Protein AF-A0A1E4I0N2-F1 (afdb_monomer)

Secondary structure (DSSP, 8-state):
---S-HHHHHHHHHH-HHHHHHHHHTSPTT----SS--HHHHHHHHHHHHHHHHHHHT-

Solvent-accessible surface area (backbone atoms only — not comparable to full-atom values): 3448 Å² total; per-residue (Å²): 102,52,69,72,16,47,54,56,48,55,50,29,50,75,76,37,47,74,61,33,55,59,17,51,78,55,33,68,84,90,64,86,58,42,64,61,73,55,68,67,61,50,53,51,53,53,49,51,53,53,51,54,55,52,53,66,74,75,108

Structure (mmCIF, N/CA/C/O backbone):
data_AF-A0A1E4I0N2-F1
#
_entry.id   AF-A0A1E4I0N2-F1
#
loop_
_atom_site.group_PDB
_atom_site.id
_atom_site.type_symbol
_atom_site.label_atom_id
_atom_site.label_alt_id
_atom_site.label_comp_id
_atom_site.label_asym_id
_atom_site.label_entity_id
_atom_site.label_seq_id
_atom_site.pdbx_PDB_ins_code
_atom_site.Cartn_x
_atom_site.Cartn_y
_atom_site.Cartn_z
_atom_site.occupancy
_atom_site.B_iso_or_equiv
_atom_site.auth_seq_id
_atom_site.auth_comp_id
_atom_site.auth_asym_id
_atom_site.auth_atom_id
_atom_site.pdbx_PDB_model_num
ATOM 1 N N . MET A 1 1 ? -4.083 -9.158 2.524 1.00 89.25 1 MET A N 1
ATOM 2 C CA . MET A 1 1 ? -4.206 -7.912 3.317 1.00 89.25 1 MET A CA 1
ATOM 3 C C . MET A 1 1 ? -4.739 -6.816 2.403 1.00 89.25 1 MET A C 1
ATOM 5 O O . MET A 1 1 ? -4.339 -6.822 1.249 1.00 89.25 1 MET A O 1
ATOM 9 N N . PRO A 1 2 ? -5.629 -5.915 2.845 1.00 91.75 2 PRO A N 1
ATOM 10 C CA . PRO A 1 2 ? -6.011 -4.746 2.050 1.00 91.75 2 PRO A CA 1
ATOM 11 C C . PRO A 1 2 ? -4.867 -3.724 1.951 1.00 91.75 2 PRO A C 1
ATOM 13 O O . PRO A 1 2 ? -4.029 -3.632 2.853 1.00 91.75 2 PRO A O 1
ATOM 16 N N . PHE A 1 3 ? -4.865 -2.903 0.898 1.00 94.88 3 PHE A N 1
ATOM 17 C CA . PHE A 1 3 ? -3.956 -1.760 0.797 1.00 94.88 3 PHE A CA 1
ATOM 18 C C . PHE A 1 3 ? -4.267 -0.697 1.857 1.00 94.88 3 PHE A C 1
ATOM 20 O O . PHE A 1 3 ? -5.426 -0.388 2.139 1.00 94.88 3 PHE A O 1
ATOM 27 N N . LYS A 1 4 ? -3.212 -0.096 2.416 1.00 91.81 4 LYS A N 1
ATOM 28 C CA . LYS A 1 4 ? -3.302 0.995 3.399 1.00 91.81 4 LYS A CA 1
ATOM 29 C C . LYS A 1 4 ? -3.159 2.378 2.769 1.00 91.81 4 LYS A C 1
ATOM 31 O O . LYS A 1 4 ? -3.632 3.354 3.341 1.00 91.81 4 LYS A O 1
ATOM 36 N N . SER A 1 5 ? -2.505 2.474 1.613 1.00 94.81 5 SER A N 1
ATOM 37 C CA . SER A 1 5 ? -2.302 3.735 0.898 1.00 94.81 5 SER A CA 1
ATOM 38 C C . SER A 1 5 ? -2.140 3.527 -0.604 1.00 94.81 5 SER A C 1
ATOM 40 O O . SER A 1 5 ? -1.809 2.432 -1.070 1.00 94.81 5 SER A O 1
ATOM 42 N N . GLU A 1 6 ? -2.337 4.595 -1.373 1.00 95.25 6 GLU A N 1
ATOM 43 C CA . GLU A 1 6 ? -2.110 4.562 -2.817 1.00 95.25 6 GLU A CA 1
ATOM 44 C C . GLU A 1 6 ? -0.638 4.364 -3.172 1.00 95.25 6 GLU A C 1
ATOM 46 O O . GLU A 1 6 ? -0.331 3.610 -4.094 1.00 95.25 6 GLU A O 1
ATOM 51 N N . SER A 1 7 ? 0.284 4.994 -2.436 1.00 95.12 7 SER A N 1
ATOM 52 C CA . SER A 1 7 ? 1.719 4.781 -2.644 1.00 95.12 7 SER A CA 1
ATOM 53 C C . SER A 1 7 ? 2.119 3.327 -2.407 1.00 95.12 7 SER A C 1
ATOM 55 O O . SER A 1 7 ? 2.891 2.782 -3.193 1.00 95.12 7 SER A O 1
ATOM 57 N N . GLN A 1 8 ? 1.551 2.671 -1.388 1.00 95.69 8 GLN A N 1
ATOM 58 C CA . GLN A 1 8 ? 1.778 1.245 -1.155 1.00 95.69 8 GLN A CA 1
ATOM 59 C C . GLN A 1 8 ? 1.231 0.400 -2.310 1.00 95.69 8 GLN A C 1
ATOM 61 O O . GLN A 1 8 ? 1.938 -0.480 -2.794 1.00 95.69 8 GLN A O 1
ATOM 66 N N . ARG A 1 9 ? 0.005 0.682 -2.779 1.00 95.31 9 ARG A N 1
ATOM 67 C CA . ARG A 1 9 ? -0.595 -0.007 -3.934 1.00 95.31 9 ARG A CA 1
ATOM 68 C C . ARG A 1 9 ? 0.307 0.092 -5.165 1.00 95.31 9 ARG A C 1
ATOM 70 O 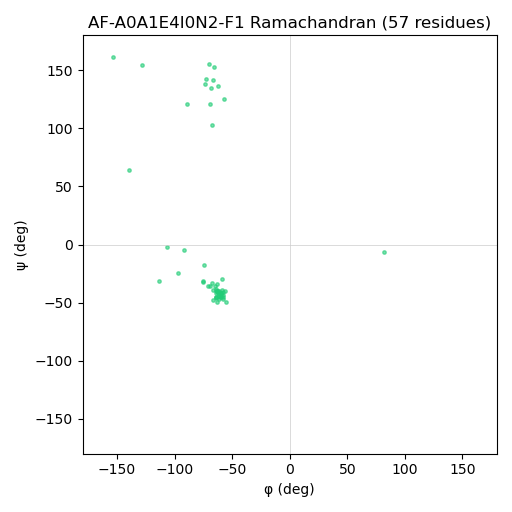O . ARG A 1 9 ? 0.617 -0.925 -5.776 1.00 95.31 9 ARG A O 1
ATOM 77 N N . ARG A 1 10 ? 0.769 1.301 -5.501 1.00 96.25 10 ARG A N 1
ATOM 78 C CA . ARG A 1 10 ? 1.652 1.545 -6.657 1.00 96.25 10 ARG A CA 1
ATOM 79 C C . ARG A 1 10 ? 2.980 0.801 -6.529 1.00 96.25 10 ARG A C 1
ATOM 81 O O . ARG A 1 10 ? 3.384 0.132 -7.471 1.00 96.25 10 ARG A O 1
ATOM 88 N N . TRP A 1 11 ? 3.632 0.878 -5.369 1.00 96.81 11 TRP A N 1
ATOM 89 C CA . TRP A 1 11 ? 4.897 0.177 -5.132 1.00 96.81 11 TRP A CA 1
ATOM 90 C C . TRP A 1 11 ? 4.738 -1.347 -5.230 1.00 96.81 11 TRP A C 1
ATOM 92 O O . TRP A 1 11 ? 5.551 -2.005 -5.873 1.00 96.81 11 TRP A O 1
ATOM 102 N N . MET A 1 12 ? 3.652 -1.896 -4.673 1.00 97.31 12 MET A N 1
ATOM 103 C CA . MET A 1 12 ? 3.324 -3.322 -4.772 1.00 97.31 12 MET A CA 1
ATOM 104 C C . MET A 1 12 ? 3.135 -3.757 -6.222 1.00 97.31 12 MET A C 1
ATOM 106 O O . MET A 1 12 ? 3.712 -4.758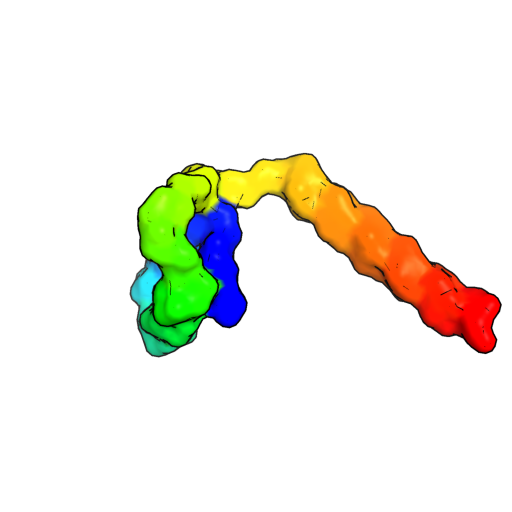 -6.619 1.00 97.31 12 MET A O 1
ATOM 110 N N . TYR A 1 13 ? 2.406 -2.999 -7.041 1.00 97.50 13 TYR A N 1
ATOM 111 C CA . TYR A 1 13 ? 2.281 -3.324 -8.464 1.00 97.50 13 TYR A CA 1
ATOM 112 C C . TYR A 1 13 ? 3.615 -3.253 -9.218 1.00 97.50 13 TYR A C 1
ATOM 114 O O . TYR A 1 13 ? 3.847 -4.063 -10.109 1.00 97.50 13 TYR A O 1
ATOM 122 N N . ALA A 1 14 ? 4.506 -2.333 -8.838 1.00 97.75 14 ALA A N 1
ATOM 123 C CA . ALA A 1 14 ? 5.821 -2.191 -9.463 1.00 97.75 14 ALA A CA 1
ATOM 124 C C . ALA A 1 14 ? 6.829 -3.282 -9.058 1.00 97.75 14 ALA A C 1
ATOM 126 O O . ALA A 1 14 ? 7.719 -3.601 -9.842 1.00 97.75 14 ALA A O 1
ATOM 127 N N . LYS A 1 15 ? 6.752 -3.811 -7.829 1.00 98.06 15 LY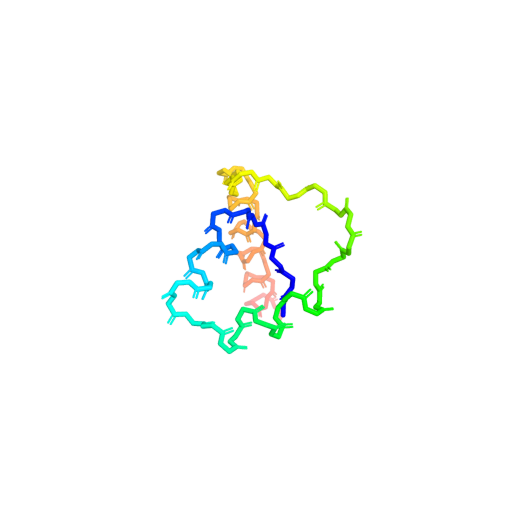S A N 1
ATOM 128 C CA . LYS A 1 15 ? 7.762 -4.736 -7.273 1.00 98.06 15 LYS A CA 1
ATOM 129 C C . LYS A 1 15 ? 7.252 -6.156 -7.037 1.00 98.06 15 LYS A C 1
ATOM 131 O O . LYS A 1 15 ? 8.020 -7.103 -7.158 1.00 98.06 15 LYS A O 1
ATOM 136 N N . HIS A 1 16 ? 5.971 -6.308 -6.717 1.00 97.38 16 HIS A N 1
ATOM 137 C CA . HIS A 1 16 ? 5.331 -7.569 -6.338 1.00 97.38 16 HIS A CA 1
ATOM 138 C C . HIS A 1 16 ? 3.921 -7.698 -6.956 1.00 97.38 16 HIS A C 1
ATOM 140 O O . HIS A 1 16 ? 2.926 -7.757 -6.223 1.00 97.38 16 HIS A O 1
ATOM 146 N N . PRO A 1 17 ? 3.801 -7.756 -8.296 1.00 97.12 17 PRO A N 1
ATOM 147 C CA . PRO A 1 17 ? 2.512 -7.693 -8.992 1.00 97.12 17 PRO A CA 1
ATOM 148 C C . PRO A 1 17 ? 1.537 -8.810 -8.583 1.00 97.12 17 PRO A C 1
ATOM 150 O O . PRO A 1 17 ? 0.353 -8.549 -8.369 1.00 97.12 17 PRO A O 1
ATOM 153 N N . GLU A 1 18 ? 2.025 -10.036 -8.380 1.00 96.88 18 GLU A N 1
ATOM 154 C CA . GLU A 1 18 ? 1.190 -11.163 -7.937 1.00 96.88 18 GLU A CA 1
ATOM 155 C C . GLU A 1 18 ? 0.603 -10.947 -6.537 1.00 96.88 18 GLU A C 1
ATOM 157 O O . GLU A 1 18 ? -0.568 -11.229 -6.274 1.00 96.88 18 GLU A O 1
ATOM 162 N N . MET A 1 19 ? 1.393 -10.379 -5.623 1.00 96.50 19 MET A N 1
ATOM 163 C CA . MET A 1 19 ? 0.908 -10.045 -4.287 1.00 96.50 19 MET A CA 1
ATOM 164 C C . MET A 1 19 ? -0.068 -8.864 -4.337 1.00 96.50 19 MET A C 1
ATOM 166 O O . MET A 1 19 ? -1.059 -8.858 -3.605 1.00 96.50 19 MET A O 1
ATOM 170 N N . ALA A 1 20 ? 0.176 -7.895 -5.225 1.00 96.56 20 ALA A N 1
ATOM 171 C CA . ALA A 1 20 ? -0.692 -6.742 -5.419 1.00 96.56 20 ALA A CA 1
ATOM 172 C C . ALA A 1 20 ? -2.105 -7.171 -5.838 1.00 96.56 20 ALA A C 1
ATOM 174 O O . ALA A 1 20 ? -3.069 -6.731 -5.217 1.00 96.56 20 ALA A O 1
ATOM 175 N N . ARG A 1 21 ? -2.228 -8.108 -6.788 1.00 95.88 21 ARG A N 1
ATOM 176 C CA . ARG A 1 21 ? -3.522 -8.676 -7.212 1.00 95.88 21 ARG A CA 1
ATOM 177 C C . ARG A 1 21 ? -4.284 -9.321 -6.056 1.00 95.88 21 ARG A C 1
ATOM 179 O O . ARG A 1 21 ? -5.469 -9.059 -5.862 1.00 95.88 21 ARG A O 1
ATOM 186 N N . ARG A 1 22 ? -3.593 -10.119 -5.234 1.00 96.19 22 ARG A N 1
ATOM 187 C CA . ARG A 1 22 ? -4.201 -10.735 -4.040 1.00 96.19 22 ARG A CA 1
ATOM 188 C C . ARG A 1 22 ? -4.718 -9.670 -3.071 1.00 96.19 22 ARG A C 1
ATOM 190 O O . ARG A 1 22 ? -5.790 -9.814 -2.498 1.00 96.19 22 ARG A O 1
ATOM 197 N N . TRP A 1 23 ? -3.964 -8.593 -2.867 1.00 95.31 23 TRP A N 1
ATOM 198 C CA . TRP A 1 23 ? -4.327 -7.526 -1.930 1.00 95.31 23 TRP A CA 1
ATOM 199 C C . TRP A 1 23 ? -5.429 -6.614 -2.466 1.00 95.31 23 TRP A C 1
ATOM 201 O O . TRP A 1 23 ? -6.255 -6.129 -1.691 1.00 95.31 23 TRP A O 1
ATOM 211 N N . GLU A 1 24 ? -5.488 -6.425 -3.780 1.00 94.38 24 GLU A N 1
ATOM 212 C CA . GLU A 1 24 ? -6.570 -5.717 -4.454 1.00 94.38 24 GLU A CA 1
ATOM 213 C C . GLU A 1 24 ? -7.915 -6.410 -4.235 1.00 94.38 24 GLU A C 1
ATOM 215 O O . GLU A 1 24 ? -8.868 -5.742 -3.845 1.00 94.38 24 GLU A O 1
ATOM 220 N N . ALA A 1 25 ? -7.970 -7.741 -4.357 1.00 94.31 25 ALA A N 1
ATOM 221 C CA . ALA A 1 25 ? -9.183 -8.521 -4.088 1.00 94.31 25 ALA A CA 1
ATOM 222 C C . ALA A 1 25 ? -9.710 -8.342 -2.650 1.00 94.31 25 ALA A C 1
ATOM 224 O O . ALA A 1 25 ? -10.914 -8.402 -2.410 1.00 94.31 25 ALA A O 1
ATOM 225 N N . HIS A 1 26 ? -8.815 -8.078 -1.693 1.00 93.12 26 HIS A N 1
ATOM 226 C CA . HIS A 1 26 ? -9.166 -7.807 -0.297 1.00 93.12 26 HIS A CA 1
ATOM 227 C C . HIS A 1 26 ? -9.364 -6.319 0.017 1.00 93.12 26 HIS A C 1
ATOM 229 O O . HIS A 1 26 ? -9.712 -5.979 1.147 1.00 93.12 26 HIS A O 1
ATOM 235 N N . THR A 1 27 ? -9.115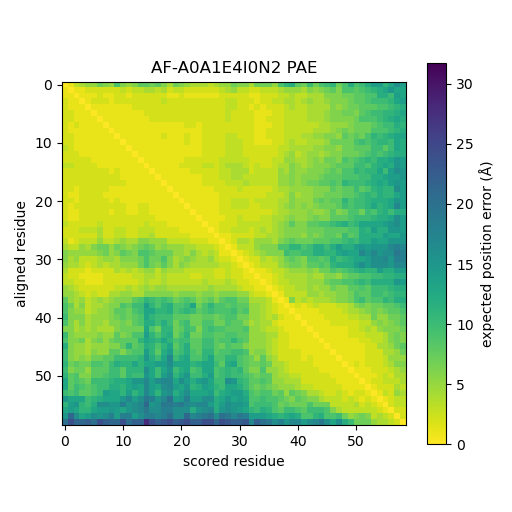 -5.417 -0.934 1.00 92.31 27 THR A N 1
ATOM 236 C CA . THR A 1 27 ? -9.275 -3.976 -0.734 1.00 92.31 27 THR A CA 1
ATOM 237 C C . THR A 1 27 ? -10.707 -3.570 -1.089 1.00 92.31 27 THR A C 1
ATOM 239 O O . THR A 1 27 ? -11.118 -3.763 -2.232 1.00 92.31 27 THR A O 1
ATOM 242 N N . PRO A 1 28 ? -11.484 -2.985 -0.155 1.00 91.38 28 PRO A N 1
ATOM 243 C CA . PRO A 1 28 ? -12.861 -2.594 -0.435 1.00 91.38 28 PRO A CA 1
ATOM 244 C C . PRO A 1 28 ? -12.951 -1.638 -1.630 1.00 91.38 28 PRO A C 1
ATOM 246 O O . PRO A 1 28 ? -12.308 -0.582 -1.642 1.00 91.38 28 PRO A O 1
ATOM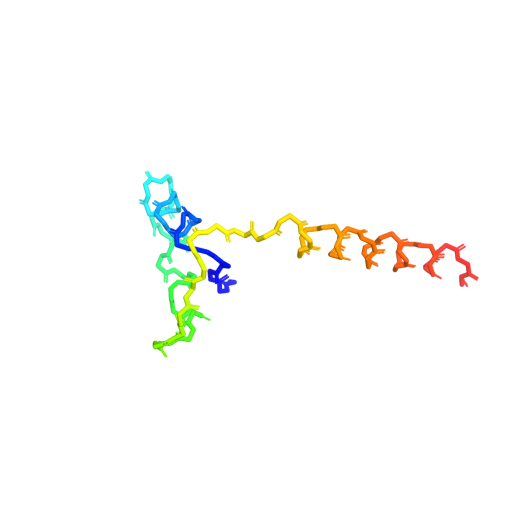 249 N N . LYS A 1 29 ? -13.765 -2.000 -2.627 1.00 87.56 29 LYS A N 1
ATOM 250 C CA . LYS A 1 29 ? -14.019 -1.158 -3.803 1.00 87.56 29 LYS A CA 1
ATOM 251 C C . LYS A 1 29 ? -14.672 0.156 -3.358 1.00 87.56 29 LYS A C 1
ATOM 253 O O . LYS A 1 29 ? -15.543 0.159 -2.496 1.00 87.56 29 LYS A O 1
ATOM 258 N N . GLY A 1 30 ? -14.217 1.280 -3.911 1.00 83.31 30 GLY A N 1
ATOM 259 C CA . GLY A 1 30 ? -14.738 2.615 -3.577 1.00 83.31 30 GLY A CA 1
ATOM 260 C C . GLY A 1 30 ? -14.173 3.247 -2.297 1.00 83.31 30 GLY A C 1
ATOM 261 O O . GLY A 1 30 ? -14.416 4.427 -2.046 1.00 83.31 30 GLY A O 1
ATOM 262 N N . LYS A 1 31 ? -13.360 2.532 -1.503 1.00 84.88 31 LYS A N 1
ATOM 263 C CA .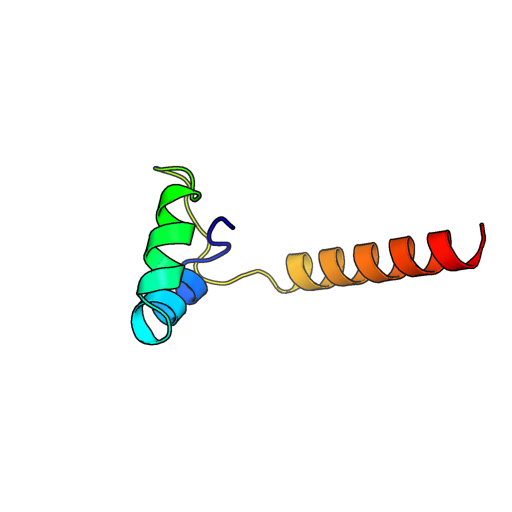 LYS A 1 31 ? -12.674 3.144 -0.358 1.00 84.88 31 LYS A CA 1
ATOM 264 C C . LYS A 1 31 ? -11.606 4.122 -0.849 1.00 84.88 31 LYS A C 1
ATOM 266 O O . LYS A 1 31 ? -10.651 3.725 -1.517 1.00 84.88 31 LYS A O 1
ATOM 271 N N . ARG A 1 32 ? -11.721 5.399 -0.465 1.00 87.44 32 ARG A N 1
ATOM 272 C CA . ARG A 1 32 ? -10.661 6.395 -0.691 1.00 87.44 32 ARG A CA 1
ATOM 273 C C . ARG A 1 32 ? -9.456 6.037 0.175 1.00 87.44 32 ARG A C 1
ATOM 275 O O . ARG A 1 32 ? -9.464 6.243 1.388 1.00 87.44 32 ARG A O 1
ATOM 282 N N . LEU A 1 33 ? -8.433 5.465 -0.452 1.00 88.75 33 LEU A N 1
ATOM 283 C CA . LEU A 1 33 ? -7.145 5.243 0.193 1.00 88.75 33 LEU A CA 1
ATOM 284 C C . LEU A 1 33 ? -6.417 6.586 0.325 1.00 88.75 33 LEU A C 1
ATOM 286 O O . LEU A 1 33 ? -6.421 7.374 -0.623 1.00 88.75 33 LEU A O 1
ATOM 290 N N . PRO A 1 34 ? -5.770 6.865 1.466 1.00 92.81 34 PRO A N 1
ATOM 291 C CA . PRO A 1 34 ? -4.913 8.032 1.571 1.00 92.81 34 PRO A CA 1
ATOM 292 C C . PRO A 1 34 ? -3.703 7.873 0.642 1.00 92.81 34 PRO A C 1
ATOM 294 O O . PRO A 1 34 ? -3.247 6.758 0.371 1.00 92.81 34 P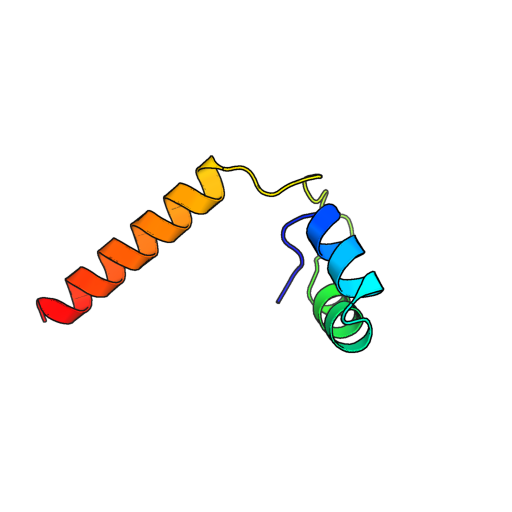RO A O 1
ATOM 297 N N . LYS A 1 35 ? -3.139 8.995 0.181 1.00 93.25 35 LYS A N 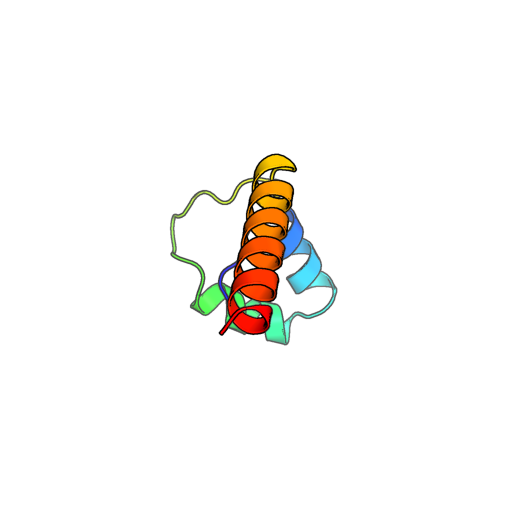1
ATOM 298 C CA . LYS A 1 35 ? -1.946 8.982 -0.680 1.00 93.25 35 LYS A CA 1
ATOM 299 C C . LYS A 1 35 ? -0.772 8.274 0.011 1.00 93.25 35 LYS A C 1
ATOM 301 O O . LYS A 1 35 ? -0.178 7.362 -0.557 1.00 93.25 35 LYS A O 1
ATOM 306 N N . HIS A 1 36 ? -0.529 8.621 1.275 1.00 91.88 36 HIS A N 1
ATOM 307 C CA . HIS A 1 36 ? 0.482 8.023 2.147 1.00 91.88 36 HIS A CA 1
ATOM 308 C C . HIS A 1 36 ? -0.147 7.599 3.477 1.00 91.88 36 HIS A C 1
ATOM 310 O O . HIS A 1 36 ? -1.158 8.163 3.896 1.00 91.88 36 HIS A O 1
ATOM 316 N N . VAL A 1 37 ? 0.456 6.617 4.149 1.00 89.62 37 VAL A N 1
ATOM 317 C CA . VAL A 1 37 ? 0.069 6.273 5.526 1.00 89.62 37 VAL A CA 1
ATOM 318 C C . VAL A 1 37 ? 0.487 7.428 6.436 1.00 89.62 37 VAL A C 1
ATOM 320 O O . VAL A 1 37 ? 1.599 7.942 6.295 1.00 89.62 37 VAL A O 1
ATOM 323 N N . LYS A 1 38 ? -0.390 7.868 7.343 1.00 87.50 38 LYS A N 1
ATOM 324 C CA . LYS A 1 38 ? -0.059 8.962 8.259 1.00 87.50 38 LYS A CA 1
ATOM 325 C C . LYS A 1 38 ? 0.930 8.467 9.311 1.00 87.50 38 LYS A C 1
ATOM 327 O O . LYS A 1 38 ? 0.808 7.351 9.810 1.00 87.50 38 LYS A O 1
ATOM 332 N N . LYS A 1 39 ? 1.878 9.325 9.697 1.00 85.31 39 LYS A N 1
ATOM 333 C CA . LYS A 1 39 ? 2.855 9.016 10.754 1.00 85.31 39 LYS A CA 1
ATOM 334 C C . LYS A 1 39 ? 2.166 8.630 12.072 1.00 85.31 39 LYS A C 1
ATOM 336 O O . LYS A 1 39 ? 2.567 7.660 12.702 1.00 85.31 39 LYS A O 1
ATOM 341 N N . ALA A 1 40 ? 1.079 9.323 12.415 1.00 83.06 40 ALA A N 1
ATOM 342 C CA . ALA A 1 40 ? 0.271 9.040 13.601 1.00 83.06 40 ALA A CA 1
ATOM 343 C C . ALA A 1 40 ? -0.290 7.604 13.625 1.00 83.06 40 ALA A C 1
ATOM 345 O O . ALA A 1 40 ? -0.236 6.945 14.661 1.00 83.06 40 ALA A O 1
ATOM 346 N N . ASP A 1 41 ? -0.758 7.085 12.484 1.00 82.38 41 ASP A N 1
ATOM 347 C CA . ASP A 1 41 ? -1.282 5.713 12.394 1.00 82.38 41 ASP A CA 1
ATOM 348 C C . ASP A 1 41 ? -0.174 4.679 12.655 1.00 82.38 41 ASP A C 1
ATOM 350 O O . ASP A 1 41 ? -0.407 3.640 13.276 1.00 82.38 41 ASP A O 1
ATOM 354 N N . LEU A 1 42 ? 1.049 4.977 12.200 1.00 83.94 42 LEU A N 1
ATOM 355 C CA . LEU A 1 42 ? 2.227 4.148 12.449 1.00 83.94 42 LEU A CA 1
ATOM 356 C C . LEU A 1 42 ? 2.602 4.140 13.935 1.00 83.94 42 LEU A C 1
ATOM 358 O O . LEU A 1 42 ? 2.833 3.075 14.506 1.00 83.94 42 LEU A O 1
ATOM 362 N N . GLU A 1 43 ? 2.652 5.317 14.561 1.00 89.19 43 GLU A N 1
ATOM 363 C CA . GLU A 1 43 ? 2.982 5.461 15.982 1.00 89.19 43 GLU A CA 1
ATOM 364 C C . GLU A 1 43 ? 1.949 4.771 16.876 1.00 89.19 43 GLU A C 1
ATOM 366 O O . GLU A 1 43 ? 2.317 4.088 17.835 1.00 89.19 43 GLU A O 1
ATOM 371 N N . PHE A 1 44 ? 0.665 4.878 16.524 1.00 85.25 44 PHE A N 1
ATOM 372 C CA . PHE A 1 44 ? -0.411 4.180 17.216 1.00 85.25 44 PHE A CA 1
ATOM 373 C C . PHE A 1 44 ? -0.269 2.657 17.105 1.00 85.25 44 PHE A C 1
ATOM 375 O O . PHE A 1 44 ? -0.281 1.965 18.124 1.00 85.25 44 PHE A O 1
ATOM 382 N N . ALA A 1 45 ? -0.054 2.128 15.896 1.00 86.12 45 ALA A N 1
ATOM 383 C CA . ALA A 1 45 ? 0.165 0.696 15.692 1.00 86.12 45 ALA A CA 1
ATOM 384 C C . ALA A 1 45 ? 1.396 0.185 16.465 1.00 86.12 45 ALA A C 1
ATOM 386 O O . ALA A 1 45 ? 1.333 -0.863 17.108 1.00 86.12 45 ALA A O 1
ATOM 387 N N . ALA A 1 46 ? 2.495 0.946 16.464 1.00 87.25 46 ALA A N 1
ATOM 388 C CA . ALA A 1 46 ? 3.697 0.614 17.226 1.00 87.25 46 ALA A CA 1
ATOM 389 C C . ALA A 1 46 ? 3.436 0.610 18.741 1.00 87.25 46 ALA A C 1
ATOM 391 O O . ALA A 1 46 ? 3.919 -0.268 19.457 1.00 87.25 46 ALA A O 1
ATOM 392 N N . ARG A 1 47 ? 2.649 1.569 19.243 1.00 89.69 47 ARG A 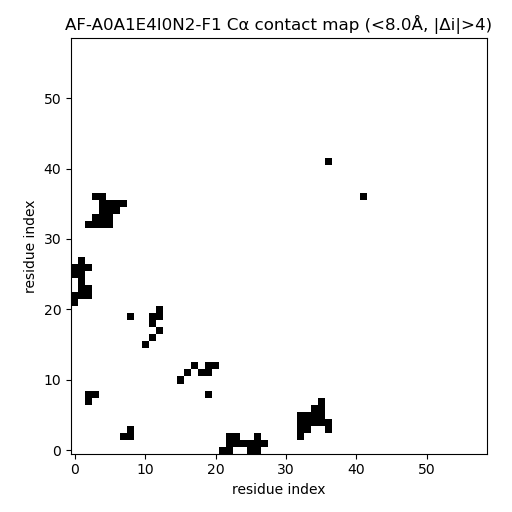N 1
ATOM 393 C CA . ARG A 1 47 ? 2.252 1.622 20.655 1.00 89.69 47 ARG A CA 1
ATOM 394 C C . ARG A 1 47 ? 1.404 0.415 21.045 1.00 89.69 47 ARG A C 1
ATOM 396 O O . ARG A 1 47 ? 1.692 -0.185 22.075 1.00 89.69 47 ARG A O 1
ATOM 403 N N . LEU A 1 48 ? 0.416 0.038 20.232 1.00 87.62 48 LEU A N 1
ATOM 404 C CA . LEU A 1 48 ? -0.390 -1.161 20.478 1.00 87.62 48 LEU A CA 1
ATOM 405 C C . LEU A 1 48 ? 0.468 -2.429 20.502 1.00 87.62 48 LEU A C 1
ATOM 407 O O . LEU A 1 48 ? 0.319 -3.235 21.414 1.00 87.62 48 LEU A O 1
ATOM 411 N N . GLY A 1 49 ? 1.410 -2.569 19.565 1.00 88.69 49 GLY A N 1
ATOM 412 C CA . GLY A 1 49 ? 2.348 -3.695 19.555 1.00 88.69 49 GLY A CA 1
ATOM 413 C C . GLY A 1 49 ? 3.172 -3.794 20.843 1.00 88.69 49 GLY A C 1
ATOM 414 O O . GLY A 1 49 ? 3.284 -4.874 21.417 1.00 88.69 49 GLY A O 1
ATOM 415 N N . ARG A 1 50 ? 3.687 -2.665 21.353 1.00 91.44 50 ARG A N 1
ATOM 416 C CA . ARG A 1 50 ? 4.421 -2.625 22.633 1.00 91.44 50 ARG A CA 1
ATOM 417 C C . ARG A 1 50 ? 3.545 -2.989 23.833 1.00 91.44 50 ARG A C 1
ATOM 419 O O . ARG A 1 50 ? 3.996 -3.719 24.708 1.00 91.44 50 ARG A O 1
ATOM 426 N N . LEU A 1 51 ? 2.306 -2.494 23.877 1.00 86.75 51 LEU A N 1
ATOM 427 C CA . LEU A 1 51 ? 1.367 -2.819 24.956 1.00 86.75 51 LEU A CA 1
ATOM 428 C C . LEU A 1 51 ? 1.008 -4.309 24.959 1.00 86.75 51 LEU A C 1
ATOM 430 O O . LEU A 1 51 ? 1.062 -4.938 26.011 1.00 86.75 51 LEU A O 1
ATOM 434 N N . ALA A 1 52 ? 0.713 -4.880 23.788 1.00 85.38 52 ALA A N 1
ATOM 435 C CA . ALA A 1 52 ? 0.426 -6.305 23.648 1.00 85.38 52 ALA A CA 1
ATOM 436 C C . ALA A 1 52 ? 1.623 -7.179 24.063 1.00 85.38 52 ALA A C 1
ATOM 438 O O . ALA A 1 52 ? 1.449 -8.149 24.794 1.00 85.38 52 ALA A O 1
ATOM 439 N N . ALA A 1 53 ? 2.845 -6.807 23.665 1.00 84.25 53 ALA A N 1
ATOM 440 C CA . ALA A 1 53 ? 4.058 -7.522 24.064 1.00 84.25 53 ALA A CA 1
ATOM 441 C C . ALA A 1 53 ? 4.287 -7.499 25.587 1.00 84.25 53 ALA A C 1
ATOM 443 O O . ALA A 1 53 ? 4.656 -8.514 26.173 1.00 84.25 53 ALA A O 1
ATOM 444 N N . ASN A 1 54 ? 4.030 -6.362 26.238 1.00 83.38 54 ASN A N 1
ATOM 445 C CA . ASN A 1 54 ? 4.154 -6.247 27.692 1.00 83.38 54 ASN A CA 1
ATOM 446 C C . ASN A 1 54 ? 3.076 -7.044 28.439 1.00 83.38 54 ASN A C 1
ATOM 448 O O . ASN A 1 54 ? 3.376 -7.618 29.478 1.00 83.38 54 ASN A O 1
ATOM 452 N N . ALA A 1 55 ? 1.850 -7.113 27.911 1.00 75.06 55 ALA A N 1
ATOM 453 C CA . ALA A 1 55 ? 0.773 -7.902 28.509 1.00 75.06 55 ALA A CA 1
ATOM 454 C C . ALA A 1 55 ? 1.085 -9.409 28.513 1.00 75.06 55 ALA A C 1
ATOM 456 O O . ALA A 1 55 ? 0.814 -10.077 29.501 1.00 75.06 55 ALA A O 1
ATOM 457 N N . ILE A 1 56 ? 1.719 -9.927 27.453 1.00 76.06 56 ILE A N 1
ATOM 458 C CA . ILE A 1 56 ? 2.162 -11.333 27.377 1.00 76.06 56 ILE A CA 1
ATOM 459 C C . ILE A 1 56 ? 3.288 -11.625 28.379 1.00 76.06 56 ILE A C 1
ATOM 461 O O . ILE A 1 56 ? 3.377 -12.727 28.895 1.00 76.06 56 ILE A O 1
ATOM 465 N N . LYS A 1 57 ? 4.158 -10.648 28.665 1.00 67.69 57 LYS A N 1
ATOM 466 C CA . LYS A 1 57 ? 5.279 -10.816 29.605 1.00 67.69 57 LYS A CA 1
ATOM 467 C C . LYS A 1 57 ? 4.851 -10.831 31.082 1.00 67.69 57 LYS A C 1
ATOM 469 O O . LYS A 1 57 ? 5.647 -11.221 31.930 1.00 67.69 57 LYS A O 1
ATOM 474 N N . LEU A 1 58 ? 3.648 -10.347 31.387 1.00 64.38 58 LEU A N 1
ATOM 475 C CA . LEU A 1 58 ? 3.134 -10.188 32.752 1.00 64.38 58 LEU A CA 1
ATOM 476 C C . LEU A 1 58 ? 2.054 -11.218 33.129 1.00 64.38 58 LEU A C 1
ATOM 478 O O . LEU A 1 58 ? 1.570 -11.167 34.258 1.00 64.38 58 LEU A O 1
ATOM 482 N N . GLY A 1 59 ? 1.667 -12.104 32.207 1.00 57.47 59 GLY A N 1
ATOM 483 C CA . GLY A 1 59 ? 0.777 -13.245 32.457 1.00 57.47 59 GLY A CA 1
ATOM 484 C C . GLY A 1 59 ? 1.551 -14.551 32.472 1.00 57.47 59 GLY A C 1
ATOM 485 O O . GLY A 1 59 ? 1.098 -15.465 33.190 1.00 57.47 59 GLY A O 1
#

Mean predicted aligned error: 5.85 Å

pLDDT: mean 89.36, std 8.16, range [57.47, 98.06]

Foldseek 3Di:
DADQAPVSLVVCCVPPVVVSVVNPVVHDPPDDHHHDHDPVVVVVVVVVVVVVVVVVVVD

Sequence (59 aa):
MPFKSESQRRWMYAKHPEMARRWEAHTPKGKRLPKHVKKADLEFAARLGRLAANAIKLG

Radius of gyration: 14.9 Å; Cα contacts (8 Å, |Δi|>4): 41; chains: 1; bounding box: 22×22×42 Å